Protein AF-A0A442MB61-F1 (afdb_monomer)

Radius of gyration: 11.53 Å; Cα contacts (8 Å, |Δi|>4): 137; chains: 1; bounding box: 24×25×33 Å

Foldseek 3Di:
DALKKKKFWAALPPDQLLVLCCVLLVDDSVRSRVSSVVRFIEIEHPSSVVSSCVSNPPDDTPMDIDHNPDDDPGHYSHPHPD

Secondary structure (DSSP, 8-state):
----EEEEEPP--THHHHHHHHHHH---HHHHHHHHHTT-EEEE-HHHHHHHHHHH-S----EEEE-TT---SSEE-TTS--

Structure (mmCIF, N/CA/C/O backbone):
data_AF-A0A442MB61-F1
#
_entry.id   AF-A0A442MB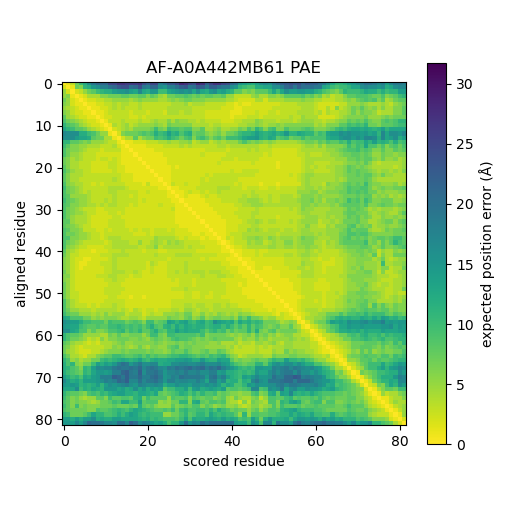61-F1
#
loop_
_atom_site.group_PDB
_atom_site.id
_atom_site.type_symbol
_atom_site.label_atom_id
_atom_site.label_alt_id
_atom_site.label_comp_id
_atom_site.label_asym_id
_atom_site.label_entity_id
_atom_site.label_seq_id
_atom_site.pdbx_PDB_ins_code
_atom_site.Cartn_x
_atom_site.Cartn_y
_atom_site.Cartn_z
_atom_site.occupancy
_atom_site.B_iso_or_equiv
_atom_site.auth_seq_id
_atom_site.auth_comp_id
_atom_site.auth_asym_id
_atom_site.auth_atom_id
_atom_site.pdbx_PDB_model_num
ATOM 1 N N . MET A 1 1 ? -6.320 5.736 21.068 1.00 52.28 1 MET A N 1
ATOM 2 C CA . MET A 1 1 ? -5.739 5.792 19.708 1.00 52.28 1 MET A CA 1
ATOM 3 C C . MET A 1 1 ? -6.655 5.023 18.780 1.00 52.28 1 MET A C 1
ATOM 5 O O . MET A 1 1 ? -6.955 3.879 19.105 1.00 52.28 1 MET A O 1
ATOM 9 N N . SER A 1 2 ? -7.155 5.658 17.716 1.00 58.84 2 SER A N 1
ATOM 10 C CA . SER A 1 2 ? -8.030 4.994 16.739 1.00 58.84 2 SER A CA 1
ATOM 11 C C . SER A 1 2 ? -7.325 3.745 16.193 1.00 58.84 2 SER A C 1
ATOM 13 O O . SER A 1 2 ? -6.135 3.778 15.869 1.00 58.84 2 SER A O 1
ATOM 15 N N . ARG A 1 3 ? -8.053 2.626 16.189 1.00 72.25 3 ARG A N 1
ATOM 16 C CA . ARG A 1 3 ? -7.613 1.336 15.643 1.00 72.25 3 ARG A CA 1
ATOM 17 C C . ARG A 1 3 ? -8.152 1.127 14.226 1.00 72.25 3 ARG A C 1
ATOM 19 O O . ARG A 1 3 ? -8.109 0.005 13.726 1.00 72.25 3 ARG A O 1
ATOM 26 N N . ASP A 1 4 ? -8.671 2.187 13.614 1.00 81.19 4 ASP A N 1
ATOM 27 C CA . ASP A 1 4 ? -9.297 2.118 12.305 1.00 81.19 4 ASP A CA 1
ATOM 28 C C . ASP A 1 4 ? -8.248 1.749 11.260 1.00 81.19 4 ASP A C 1
ATOM 30 O O . ASP A 1 4 ? -7.090 2.185 11.317 1.00 81.19 4 ASP A O 1
ATOM 34 N N . ARG A 1 5 ? -8.653 0.914 10.309 1.00 85.62 5 ARG A N 1
ATOM 35 C CA . ARG A 1 5 ? -7.796 0.455 9.220 1.00 85.62 5 ARG A CA 1
ATOM 36 C C . ARG A 1 5 ? -8.458 0.777 7.897 1.00 85.62 5 ARG A C 1
ATOM 38 O O . ARG A 1 5 ? -9.675 0.806 7.797 1.00 85.62 5 ARG A O 1
ATOM 45 N N . VAL A 1 6 ? -7.654 1.009 6.874 1.00 88.69 6 VAL A N 1
ATOM 46 C CA . VAL A 1 6 ? -8.128 1.235 5.513 1.00 88.69 6 VAL A CA 1
ATOM 47 C C . VAL A 1 6 ? -7.705 0.055 4.665 1.00 88.69 6 VAL A C 1
ATOM 49 O O . VAL A 1 6 ? -6.515 -0.259 4.588 1.00 88.69 6 VAL A O 1
ATOM 52 N N . ARG A 1 7 ? -8.686 -0.578 4.029 1.00 89.31 7 ARG A N 1
ATOM 53 C CA . ARG A 1 7 ? -8.500 -1.612 3.020 1.00 89.31 7 ARG A CA 1
ATOM 54 C C . ARG A 1 7 ? -8.693 -1.003 1.648 1.00 89.31 7 ARG A C 1
ATOM 56 O O . ARG A 1 7 ? -9.700 -0.356 1.398 1.00 89.31 7 ARG A O 1
ATOM 63 N N . PHE A 1 8 ? -7.759 -1.237 0.743 1.00 89.38 8 PHE A N 1
ATOM 64 C CA . PHE A 1 8 ? -7.915 -0.827 -0.648 1.00 89.38 8 PHE A CA 1
ATOM 65 C C . PHE A 1 8 ? -7.103 -1.741 -1.563 1.00 89.38 8 PHE A C 1
ATOM 67 O O . PHE A 1 8 ? -6.174 -2.422 -1.126 1.00 89.38 8 PHE A O 1
ATOM 74 N N . THR A 1 9 ? -7.451 -1.759 -2.844 1.00 88.69 9 THR A N 1
ATO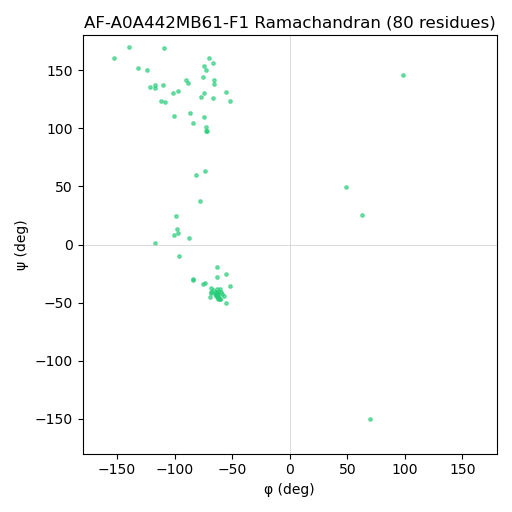M 75 C CA . THR A 1 9 ? -6.722 -2.533 -3.855 1.00 88.69 9 THR A CA 1
ATOM 76 C C . THR A 1 9 ? -5.731 -1.639 -4.584 1.00 88.69 9 THR A C 1
ATOM 78 O O . THR A 1 9 ? -6.088 -0.546 -5.031 1.00 88.69 9 THR A O 1
ATOM 81 N N . LEU A 1 10 ? -4.484 -2.101 -4.721 1.00 86.00 10 LEU A N 1
ATOM 82 C CA . LEU A 1 10 ? -3.482 -1.371 -5.488 1.00 86.00 10 LEU A CA 1
ATOM 83 C C . LEU A 1 10 ? -3.856 -1.339 -6.981 1.00 86.00 10 LEU A C 1
ATOM 85 O O . LEU A 1 10 ? -4.067 -2.390 -7.591 1.00 86.00 10 LEU A O 1
ATOM 89 N N . PRO A 1 11 ? -3.911 -0.148 -7.593 1.00 81.50 11 PRO A N 1
ATOM 90 C CA . PRO A 1 11 ? -4.147 -0.009 -9.021 1.00 81.50 11 PRO A CA 1
ATOM 91 C C . PRO A 1 11 ? -2.888 -0.383 -9.803 1.00 81.50 11 PRO A C 1
ATOM 93 O O . PRO A 1 11 ? -1.765 -0.079 -9.391 1.00 81.50 11 PRO A O 1
ATOM 96 N N . ASN A 1 12 ? -3.075 -1.001 -10.966 1.00 77.06 12 ASN A N 1
ATOM 97 C CA . ASN A 1 12 ? -1.980 -1.395 -11.849 1.00 77.06 12 ASN A CA 1
ATOM 98 C C . ASN A 1 12 ? -1.490 -0.213 -12.709 1.00 77.06 12 ASN A C 1
ATOM 100 O O . ASN A 1 12 ? -1.546 -0.268 -13.933 1.00 77.06 12 ASN A O 1
ATOM 104 N N . ASP A 1 13 ? -1.024 0.859 -12.066 1.00 73.62 13 ASP A N 1
ATOM 105 C CA . ASP A 1 13 ? -0.534 2.071 -12.753 1.00 73.62 13 ASP A CA 1
ATOM 106 C C . ASP A 1 13 ? 1.006 2.104 -12.862 1.00 73.62 13 ASP A C 1
ATOM 108 O O . ASP A 1 13 ? 1.632 3.163 -12.946 1.00 73.62 13 ASP A O 1
ATOM 112 N N . GLY A 1 14 ? 1.649 0.935 -12.825 1.00 75.75 14 GLY A N 1
ATOM 113 C CA . GLY A 1 14 ? 3.085 0.797 -13.064 1.00 75.75 14 GLY A CA 1
ATOM 114 C C . GLY A 1 14 ? 3.996 1.367 -11.964 1.00 75.75 14 GLY A C 1
ATOM 115 O O . GLY A 1 14 ? 3.679 1.362 -10.771 1.00 75.75 14 GLY A O 1
ATOM 116 N N . ALA A 1 15 ? 5.186 1.825 -12.370 1.00 81.69 15 ALA A N 1
ATOM 117 C CA . ALA A 1 15 ? 6.314 2.126 -11.479 1.00 81.69 15 ALA A CA 1
ATOM 118 C C . ALA A 1 15 ? 6.058 3.263 -10.469 1.00 81.69 15 ALA A C 1
ATOM 120 O O . ALA A 1 15 ? 6.632 3.262 -9.376 1.00 81.69 15 ALA A O 1
ATOM 121 N N . ASN A 1 16 ? 5.187 4.222 -10.800 1.00 84.75 16 ASN A N 1
ATOM 122 C CA . ASN A 1 16 ? 4.861 5.339 -9.907 1.00 84.75 16 ASN A CA 1
ATOM 123 C C . ASN A 1 16 ? 4.079 4.865 -8.677 1.00 84.75 16 ASN A C 1
ATOM 125 O O . ASN A 1 16 ? 4.401 5.251 -7.553 1.00 84.75 16 ASN A O 1
ATOM 129 N N . THR A 1 17 ? 3.120 3.957 -8.870 1.00 87.31 17 THR A N 1
ATOM 130 C CA . THR A 1 17 ? 2.353 3.357 -7.772 1.00 87.31 17 THR A CA 1
ATOM 131 C C . THR A 1 17 ? 3.231 2.483 -6.890 1.00 87.31 17 THR A C 1
ATOM 133 O O . THR A 1 17 ? 3.114 2.552 -5.668 1.00 87.31 17 THR A O 1
ATOM 136 N N . ALA A 1 18 ? 4.165 1.728 -7.477 1.00 88.00 18 ALA A N 1
ATOM 137 C CA . ALA A 1 18 ? 5.115 0.926 -6.707 1.00 88.00 18 ALA A CA 1
ATOM 138 C C . ALA A 1 18 ? 6.004 1.813 -5.816 1.00 88.00 18 ALA A C 1
ATOM 140 O O . ALA A 1 18 ? 6.149 1.546 -4.625 1.00 88.00 18 ALA A O 1
ATOM 141 N N . A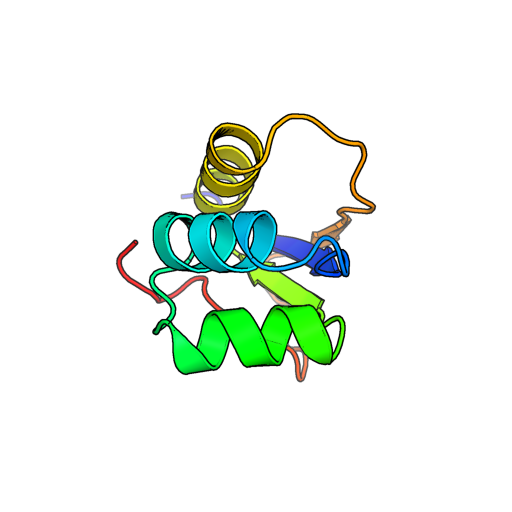RG A 1 19 ? 6.529 2.930 -6.341 1.00 89.12 19 ARG A N 1
ATOM 142 C CA . ARG A 1 19 ? 7.308 3.896 -5.541 1.00 89.12 19 ARG A CA 1
ATOM 143 C C . ARG A 1 19 ? 6.479 4.567 -4.446 1.00 89.12 19 ARG A C 1
ATOM 145 O O . ARG A 1 19 ? 6.970 4.734 -3.330 1.00 89.12 19 ARG A O 1
ATOM 152 N N . ALA A 1 20 ? 5.236 4.942 -4.744 1.00 90.50 20 ALA A N 1
ATOM 153 C CA . ALA A 1 20 ? 4.334 5.518 -3.752 1.00 90.50 20 ALA A CA 1
ATOM 154 C C . ALA A 1 20 ? 4.029 4.516 -2.627 1.00 90.50 20 ALA A C 1
ATOM 156 O O . ALA A 1 20 ? 4.113 4.873 -1.454 1.00 90.50 20 ALA A O 1
ATOM 157 N N . ALA A 1 21 ? 3.751 3.255 -2.971 1.00 89.31 21 ALA A N 1
ATOM 158 C CA . ALA A 1 21 ? 3.508 2.180 -2.013 1.00 89.31 21 ALA A CA 1
ATOM 159 C C . ALA A 1 21 ? 4.747 1.893 -1.151 1.00 89.31 21 ALA A C 1
ATOM 161 O O . ALA A 1 21 ? 4.633 1.758 0.065 1.00 89.31 21 ALA A O 1
ATOM 162 N N . GLN A 1 22 ? 5.938 1.884 -1.755 1.00 91.56 22 GLN A N 1
ATOM 163 C CA . GLN A 1 22 ? 7.207 1.734 -1.042 1.00 91.56 22 GLN A CA 1
ATOM 164 C C . GLN A 1 22 ? 7.361 2.800 0.056 1.00 91.56 22 GLN A C 1
ATOM 166 O O . GLN A 1 22 ? 7.619 2.472 1.211 1.00 91.56 22 GLN A O 1
ATOM 171 N N . ARG A 1 23 ? 7.150 4.077 -0.292 1.00 88.94 23 ARG A N 1
ATOM 172 C CA . ARG A 1 23 ? 7.311 5.210 0.636 1.00 88.94 23 ARG A CA 1
ATOM 173 C C . ARG A 1 23 ? 6.190 5.326 1.666 1.00 88.94 23 ARG A C 1
ATOM 175 O O . ARG A 1 23 ? 6.428 5.784 2.775 1.00 88.94 23 ARG A O 1
ATOM 182 N N . ALA A 1 24 ? 4.963 4.966 1.306 1.00 89.75 24 ALA A N 1
ATOM 183 C CA . ALA A 1 24 ? 3.811 5.120 2.190 1.00 89.75 24 ALA A CA 1
ATOM 184 C C . ALA A 1 24 ? 3.635 3.961 3.178 1.00 89.75 24 ALA A C 1
ATOM 186 O O . ALA A 1 24 ? 3.108 4.165 4.272 1.00 89.75 24 ALA A O 1
ATOM 187 N N . PHE A 1 25 ? 4.064 2.758 2.792 1.00 90.12 25 PHE A N 1
ATOM 188 C CA . PHE A 1 25 ? 3.820 1.522 3.538 1.00 90.12 25 PHE A CA 1
ATOM 189 C C . PHE A 1 25 ? 5.096 0.848 4.051 1.00 90.12 25 PHE A C 1
ATOM 191 O O . PHE A 1 25 ? 5.012 -0.221 4.653 1.00 90.12 25 PHE A O 1
ATOM 198 N N . GLY A 1 26 ? 6.273 1.434 3.806 1.00 88.19 26 GLY A N 1
ATOM 199 C CA . GLY A 1 26 ? 7.556 0.868 4.233 1.00 88.19 26 GLY A CA 1
ATOM 200 C C . GLY A 1 26 ? 7.864 -0.490 3.592 1.00 88.19 26 GLY A C 1
ATOM 201 O O . GLY A 1 26 ? 8.571 -1.303 4.179 1.00 88.19 26 GLY A O 1
ATOM 202 N N . LEU A 1 27 ? 7.291 -0.769 2.417 1.00 87.75 27 LEU A N 1
ATOM 203 C CA . LEU A 1 27 ? 7.550 -2.001 1.669 1.00 87.75 27 LEU A CA 1
ATOM 204 C C . LEU A 1 27 ? 8.932 -1.949 1.018 1.00 87.75 27 LEU A C 1
ATOM 206 O O . LEU A 1 27 ? 9.432 -0.875 0.678 1.00 87.75 27 LEU A O 1
ATOM 210 N N . THR A 1 28 ? 9.541 -3.108 0.773 1.00 89.38 28 THR A N 1
ATOM 211 C CA . THR A 1 28 ? 10.723 -3.162 -0.096 1.00 89.38 28 THR A CA 1
ATOM 212 C C . THR A 1 28 ? 10.328 -2.901 -1.551 1.00 89.38 28 THR A C 1
ATOM 214 O O . THR A 1 28 ? 9.168 -3.050 -1.940 1.00 89.38 28 THR A O 1
ATOM 217 N N . CYS A 1 29 ? 11.301 -2.530 -2.388 1.00 87.00 29 CYS A N 1
ATOM 218 C CA . CYS A 1 29 ? 11.047 -2.273 -3.807 1.00 87.00 29 CYS A CA 1
ATOM 219 C C . CYS A 1 29 ? 10.412 -3.500 -4.496 1.00 87.00 29 CYS A C 1
ATOM 221 O O . CYS A 1 29 ? 9.405 -3.367 -5.185 1.00 87.00 29 CYS A O 1
ATOM 223 N N . SER A 1 30 ? 10.927 -4.709 -4.232 1.00 87.88 30 SER A N 1
ATOM 224 C CA . SER A 1 30 ? 10.379 -5.958 -4.780 1.00 87.88 30 SER A CA 1
ATOM 225 C C . SER A 1 30 ? 8.956 -6.247 -4.295 1.00 87.88 30 SER A C 1
ATOM 227 O O . SER A 1 30 ? 8.106 -6.611 -5.104 1.00 87.88 30 SER A O 1
ATOM 229 N N . GLN A 1 31 ? 8.667 -6.031 -3.007 1.00 88.94 31 GLN A N 1
ATOM 230 C CA . GLN A 1 31 ? 7.322 -6.206 -2.449 1.00 88.94 31 GLN A CA 1
ATOM 231 C C . GLN A 1 31 ? 6.324 -5.225 -3.058 1.00 88.94 31 GLN A C 1
ATOM 233 O O . GLN A 1 31 ? 5.230 -5.627 -3.439 1.00 88.94 31 GLN A O 1
ATOM 238 N N . ALA A 1 32 ? 6.701 -3.952 -3.189 1.00 87.94 32 ALA A N 1
ATOM 239 C CA . ALA A 1 32 ? 5.833 -2.938 -3.771 1.00 87.94 32 ALA A CA 1
ATOM 240 C C . ALA A 1 32 ? 5.547 -3.218 -5.255 1.00 87.94 32 ALA A C 1
ATOM 242 O O . ALA A 1 32 ? 4.397 -3.131 -5.682 1.00 87.94 32 ALA A O 1
ATOM 243 N N . TYR A 1 33 ? 6.562 -3.615 -6.032 1.00 88.50 33 TYR A N 1
ATOM 244 C CA . TYR A 1 33 ? 6.375 -4.017 -7.429 1.00 88.50 33 TYR A CA 1
ATOM 245 C C . TYR A 1 33 ? 5.466 -5.239 -7.562 1.00 88.50 33 TYR A C 1
A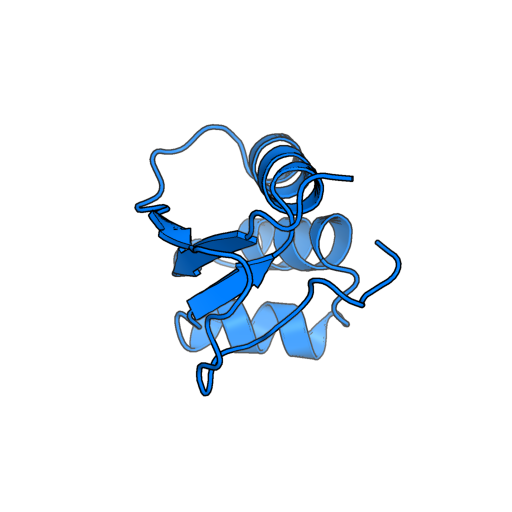TOM 247 O O . TYR A 1 33 ? 4.538 -5.222 -8.369 1.00 88.50 33 TYR A O 1
ATOM 255 N N . HIS A 1 34 ? 5.697 -6.274 -6.752 1.00 88.19 34 HIS A N 1
ATOM 256 C CA . HIS A 1 34 ? 4.860 -7.468 -6.750 1.00 88.19 34 HIS A CA 1
ATOM 257 C C . HIS A 1 34 ? 3.409 -7.133 -6.378 1.00 88.19 34 HIS A C 1
ATOM 259 O O . HIS A 1 34 ? 2.487 -7.524 -7.090 1.00 88.19 34 HIS A O 1
ATOM 265 N N . ALA A 1 35 ? 3.206 -6.349 -5.315 1.00 86.75 35 ALA A N 1
ATOM 266 C CA . ALA A 1 35 ? 1.886 -5.950 -4.836 1.00 86.75 35 ALA A CA 1
ATOM 267 C C . ALA A 1 35 ? 1.096 -5.150 -5.887 1.00 86.75 35 ALA A C 1
ATOM 269 O O . ALA A 1 35 ? -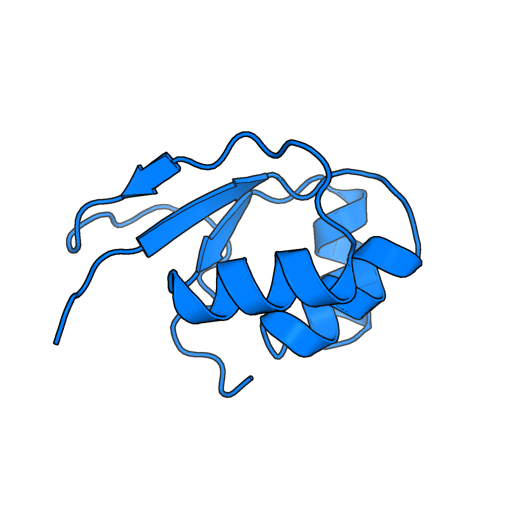0.105 -5.357 -6.040 1.00 86.75 35 ALA A O 1
ATOM 270 N N . VAL A 1 36 ? 1.759 -4.280 -6.656 1.00 87.31 36 VAL A N 1
ATOM 271 C CA . VAL A 1 36 ? 1.127 -3.567 -7.781 1.00 87.31 36 VAL A CA 1
ATOM 272 C C . VAL A 1 36 ? 0.798 -4.520 -8.930 1.00 87.31 36 VAL A C 1
ATOM 274 O O . VAL A 1 36 ? -0.318 -4.487 -9.446 1.00 87.31 36 VAL A O 1
ATOM 277 N N . HIS A 1 37 ? 1.732 -5.400 -9.302 1.00 86.25 37 HIS A N 1
ATOM 278 C CA . HIS A 1 37 ? 1.562 -6.327 -10.423 1.00 86.25 37 HIS A CA 1
ATOM 279 C C . HIS A 1 37 ? 0.399 -7.306 -10.204 1.00 86.25 37 HIS A C 1
ATOM 281 O O . HIS A 1 37 ? -0.387 -7.559 -11.115 1.00 86.25 37 HIS A O 1
ATOM 287 N N . VAL A 1 38 ? 0.251 -7.827 -8.984 1.00 87.50 38 VAL A N 1
ATOM 288 C CA . VAL A 1 38 ? -0.837 -8.752 -8.626 1.00 87.50 38 VAL A CA 1
ATOM 289 C C . VAL A 1 38 ? -2.120 -8.045 -8.174 1.00 87.50 38 VAL A C 1
ATOM 291 O O . VAL A 1 38 ? -3.055 -8.717 -7.751 1.00 87.50 38 VAL A O 1
ATOM 294 N N . LYS A 1 39 ? -2.182 -6.703 -8.248 1.00 85.75 39 LYS A N 1
ATOM 295 C CA . LYS A 1 39 ? -3.300 -5.887 -7.732 1.00 85.75 39 LYS A CA 1
ATOM 296 C C . LYS A 1 39 ? -3.668 -6.283 -6.298 1.00 85.75 39 LYS A C 1
ATOM 298 O O . LYS A 1 39 ? -4.822 -6.559 -5.982 1.00 85.75 39 LYS A O 1
ATOM 303 N N . GLN A 1 40 ? -2.659 -6.370 -5.437 1.00 85.81 40 GLN A N 1
ATOM 304 C CA . GLN A 1 40 ? -2.821 -6.853 -4.075 1.00 85.81 40 GLN A CA 1
ATOM 305 C C . GLN A 1 40 ? -3.698 -5.897 -3.263 1.00 85.81 40 GLN A C 1
ATOM 307 O O . GLN A 1 40 ? -3.561 -4.671 -3.336 1.00 85.81 40 GLN A O 1
ATOM 312 N N . THR A 1 41 ? -4.590 -6.469 -2.460 1.00 88.81 41 THR A N 1
ATOM 313 C CA . THR A 1 41 ? -5.333 -5.724 -1.446 1.00 88.81 41 THR A CA 1
ATOM 314 C C . THR A 1 41 ? -4.430 -5.456 -0.244 1.00 88.81 41 THR A C 1
ATOM 316 O O . THR A 1 41 ? -3.828 -6.379 0.311 1.00 88.81 41 THR A O 1
ATOM 319 N N . ILE A 1 42 ? -4.340 -4.187 0.147 1.00 87.94 42 ILE A N 1
ATOM 320 C CA . ILE A 1 42 ? -3.537 -3.705 1.270 1.00 87.94 42 ILE A CA 1
ATOM 321 C C . ILE A 1 42 ? -4.460 -3.258 2.396 1.00 87.94 42 ILE A C 1
ATOM 323 O O . ILE A 1 42 ? -5.435 -2.545 2.156 1.00 87.94 42 ILE A O 1
ATOM 327 N N . ILE A 1 43 ? -4.099 -3.626 3.626 1.00 89.81 43 ILE A N 1
ATOM 328 C CA . ILE A 1 43 ? -4.660 -3.063 4.853 1.00 89.81 43 ILE A CA 1
ATOM 329 C C . ILE A 1 43 ? -3.599 -2.179 5.504 1.00 89.81 43 ILE A C 1
ATOM 331 O O . ILE A 1 43 ? -2.502 -2.631 5.826 1.00 89.81 43 ILE A O 1
ATOM 335 N N . CYS A 1 44 ? -3.921 -0.907 5.716 1.00 87.62 44 CYS A N 1
ATOM 336 C CA . CYS A 1 44 ? -2.997 0.081 6.272 1.00 87.62 44 CYS A CA 1
ATOM 337 C C . CYS A 1 44 ? -3.693 1.015 7.268 1.00 87.62 44 CYS A C 1
ATOM 339 O O . CYS A 1 44 ? -4.915 1.006 7.411 1.00 87.62 44 CYS A O 1
ATOM 341 N N . ARG A 1 45 ? -2.920 1.831 7.990 1.00 89.38 45 ARG A N 1
ATOM 342 C CA . ARG A 1 45 ? -3.488 2.894 8.834 1.00 89.38 45 ARG A CA 1
ATOM 343 C C . ARG A 1 45 ? -4.018 4.032 7.949 1.00 89.38 45 ARG A C 1
ATOM 345 O O . ARG A 1 45 ? -3.392 4.316 6.926 1.00 89.38 45 ARG A O 1
ATOM 352 N N . PRO A 1 46 ? -5.058 4.777 8.367 1.00 88.62 46 PRO A N 1
ATOM 353 C CA . PRO A 1 46 ? -5.538 5.951 7.634 1.00 88.62 46 PRO A CA 1
ATOM 354 C C . PRO A 1 46 ? -4.429 6.961 7.298 1.00 88.62 46 PRO A C 1
ATOM 356 O O . PRO A 1 46 ? -4.407 7.525 6.209 1.00 88.62 46 PRO A O 1
ATOM 359 N N . SER A 1 47 ? -3.447 7.137 8.190 1.00 88.88 47 SER A N 1
ATOM 360 C CA . SER A 1 47 ? -2.292 8.014 7.955 1.00 88.88 47 SER A CA 1
ATOM 361 C C . SER A 1 47 ? -1.341 7.502 6.866 1.00 88.88 47 SER A C 1
ATOM 363 O O . SER A 1 47 ? -0.824 8.299 6.085 1.00 88.88 47 SER A O 1
ATOM 365 N N . GLN A 1 48 ? -1.123 6.186 6.783 1.00 89.44 48 GLN A N 1
ATOM 366 C CA . GLN A 1 48 ? -0.337 5.563 5.713 1.00 89.44 48 GLN A CA 1
ATOM 367 C C . GLN A 1 48 ? -1.079 5.666 4.376 1.00 89.44 48 GLN A C 1
ATOM 369 O O . GLN A 1 48 ? -0.473 6.008 3.363 1.00 89.44 48 GLN A O 1
ATOM 374 N N . PHE A 1 49 ? -2.399 5.450 4.381 1.00 89.44 49 PHE A N 1
ATOM 375 C CA . PHE A 1 49 ? -3.241 5.627 3.198 1.00 89.44 49 PHE A CA 1
ATOM 376 C C . PHE A 1 49 ? -3.202 7.068 2.674 1.00 89.44 49 PHE A C 1
ATOM 378 O O . PHE A 1 49 ? -2.970 7.292 1.488 1.00 89.44 49 PHE A O 1
ATOM 385 N N . ALA A 1 50 ? -3.339 8.061 3.557 1.00 89.19 50 ALA A N 1
ATOM 386 C CA . ALA A 1 50 ? -3.221 9.468 3.183 1.00 89.19 50 ALA A CA 1
ATOM 387 C C . ALA A 1 50 ? -1.846 9.778 2.567 1.00 89.19 50 ALA A C 1
ATOM 389 O O . ALA A 1 50 ? -1.757 10.441 1.535 1.00 89.19 50 ALA A O 1
ATOM 390 N N . ARG A 1 51 ? -0.765 9.239 3.147 1.00 90.06 51 ARG A N 1
ATOM 391 C CA . ARG A 1 51 ? 0.595 9.400 2.614 1.00 90.06 51 ARG A CA 1
ATOM 392 C C . ARG A 1 51 ? 0.750 8.771 1.225 1.00 90.06 51 ARG A C 1
ATOM 394 O O . ARG A 1 51 ? 1.399 9.351 0.358 1.00 90.06 51 ARG A O 1
ATOM 401 N N . PHE A 1 52 ? 0.121 7.620 0.996 1.00 90.50 52 PHE A N 1
ATOM 402 C CA . PHE A 1 52 ? 0.081 6.976 -0.314 1.00 90.50 52 PHE A CA 1
ATOM 403 C C . PHE A 1 52 ? -0.623 7.841 -1.362 1.00 90.50 52 PHE A C 1
ATOM 405 O O . PHE A 1 52 ? -0.076 8.028 -2.449 1.00 90.50 52 PHE A O 1
ATOM 412 N N . LEU A 1 53 ? -1.780 8.420 -1.026 1.00 88.56 53 LEU A N 1
ATOM 413 C CA . LEU A 1 53 ? -2.496 9.345 -1.911 1.00 88.56 53 LEU A CA 1
ATOM 414 C C . LEU A 1 53 ? -1.649 10.575 -2.261 1.00 88.56 53 LEU A C 1
ATOM 416 O O . LEU A 1 53 ? -1.613 10.975 -3.422 1.00 88.56 53 LEU A O 1
ATOM 420 N N . ILE A 1 54 ? -0.912 11.126 -1.290 1.00 88.69 54 ILE A N 1
ATOM 421 C CA . ILE A 1 54 ? -0.007 12.263 -1.516 1.00 88.69 54 ILE A CA 1
ATOM 422 C C . ILE A 1 54 ? 1.115 11.892 -2.497 1.00 88.69 54 ILE A C 1
ATOM 424 O O . ILE A 1 54 ? 1.411 12.666 -3.403 1.00 88.69 54 ILE A O 1
ATOM 428 N N . TYR A 1 55 ? 1.735 10.715 -2.353 1.00 87.00 55 TYR A N 1
ATOM 429 C CA . TYR A 1 55 ? 2.830 10.304 -3.241 1.00 87.00 55 TYR A CA 1
ATOM 430 C C . TYR A 1 55 ? 2.374 9.869 -4.636 1.00 87.00 55 TYR A C 1
ATOM 432 O O . TYR A 1 55 ? 3.116 10.069 -5.596 1.00 87.00 55 TYR A O 1
ATOM 440 N N . ARG A 1 56 ? 1.200 9.242 -4.758 1.00 84.44 56 ARG A N 1
ATOM 441 C CA . ARG A 1 56 ? 0.673 8.757 -6.044 1.00 84.44 56 ARG A CA 1
ATOM 442 C C . ARG A 1 56 ? -0.056 9.849 -6.834 1.00 84.44 56 ARG A C 1
ATOM 444 O O . ARG A 1 56 ? -0.059 9.794 -8.060 1.00 84.44 56 ARG A O 1
ATOM 451 N N . GLY A 1 57 ? -0.674 10.809 -6.149 1.00 80.56 57 GLY A N 1
ATOM 452 C CA . GLY A 1 57 ? -1.677 11.712 -6.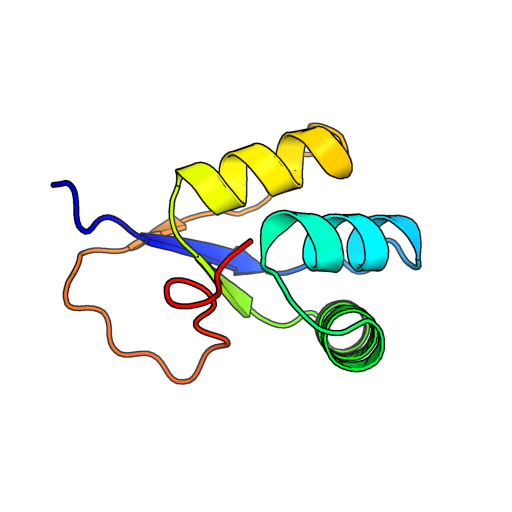710 1.00 80.56 57 GLY A CA 1
ATOM 453 C C . GLY A 1 57 ? -3.100 11.243 -6.383 1.00 80.56 57 GLY A C 1
ATOM 454 O O . GLY A 1 57 ? -3.371 10.041 -6.289 1.00 80.56 57 GLY A O 1
ATOM 455 N N . PHE A 1 58 ? -4.012 12.201 -6.188 1.00 69.88 58 PHE A N 1
ATOM 456 C CA . PHE A 1 58 ? -5.396 11.993 -5.735 1.00 69.88 58 PHE A CA 1
ATOM 457 C C . PHE A 1 58 ? -6.308 11.401 -6.824 1.00 69.88 58 PHE A C 1
ATOM 459 O O . PHE A 1 58 ? -7.285 12.015 -7.244 1.00 69.88 58 PHE A O 1
A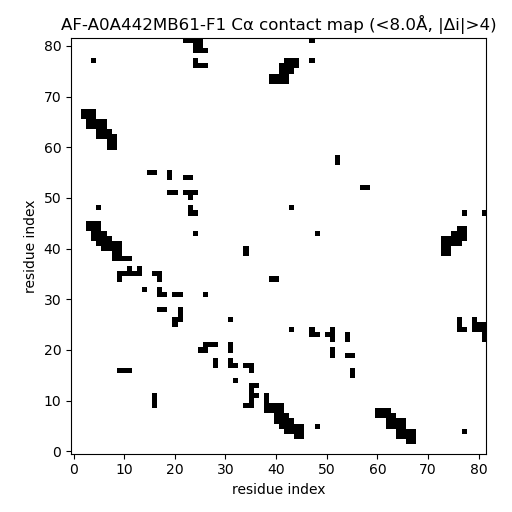TOM 466 N N . ASN A 1 59 ? -6.010 10.185 -7.272 1.00 72.00 59 ASN A N 1
ATOM 467 C CA . ASN A 1 59 ? -6.908 9.424 -8.136 1.00 72.00 59 ASN A CA 1
ATOM 468 C C . ASN A 1 59 ? -7.871 8.599 -7.280 1.00 72.00 59 ASN A C 1
ATOM 470 O O . ASN A 1 59 ? -7.450 8.002 -6.286 1.00 72.00 59 ASN A O 1
ATOM 474 N N . GLN A 1 60 ? -9.145 8.546 -7.682 1.00 70.56 60 GLN A N 1
ATOM 475 C CA . GLN A 1 60 ? -10.181 7.780 -6.985 1.00 70.56 60 GLN A CA 1
ATOM 476 C C . GLN A 1 60 ? -9.722 6.329 -6.771 1.00 70.56 60 GLN A C 1
ATOM 478 O O . GLN A 1 60 ? -9.342 5.629 -7.711 1.00 70.56 60 GLN A O 1
ATOM 483 N N . LEU A 1 61 ? -9.725 5.899 -5.510 1.00 80.75 61 LEU A N 1
ATOM 484 C CA . LEU A 1 61 ? -9.457 4.529 -5.093 1.00 80.75 61 LEU A CA 1
ATOM 485 C C . LEU A 1 61 ? -10.671 4.023 -4.332 1.00 80.75 61 LEU A C 1
ATOM 487 O O . LEU A 1 61 ? -11.175 4.712 -3.447 1.00 80.75 61 LEU A O 1
ATOM 491 N N . ASN A 1 62 ? -11.084 2.797 -4.637 1.00 81.31 62 ASN A N 1
ATOM 492 C CA . ASN A 1 62 ? -12.064 2.091 -3.825 1.00 81.31 62 ASN A CA 1
ATOM 493 C C . ASN A 1 62 ? -11.377 1.673 -2.521 1.00 81.31 62 ASN A C 1
ATOM 495 O O . ASN A 1 62 ? -10.629 0.692 -2.490 1.00 81.31 62 ASN A O 1
ATOM 499 N N . ALA A 1 63 ? -11.580 2.481 -1.484 1.00 85.31 63 ALA A N 1
ATOM 500 C CA . ALA A 1 63 ? -11.051 2.273 -0.149 1.00 85.31 63 ALA A CA 1
ATOM 501 C C . ALA A 1 63 ? -12.203 2.096 0.842 1.00 85.31 63 ALA A C 1
ATOM 503 O O . ALA A 1 63 ? -13.173 2.851 0.827 1.00 85.31 63 ALA A O 1
ATOM 504 N N . GLU A 1 64 ? -12.075 1.099 1.703 1.00 88.12 64 GLU A N 1
ATOM 505 C CA . GLU A 1 64 ? -13.050 0.733 2.720 1.00 88.12 64 GLU A CA 1
ATOM 506 C C . GLU A 1 64 ? -12.431 0.913 4.108 1.00 88.12 64 GLU A C 1
ATOM 508 O O . GLU A 1 64 ? -11.268 0.561 4.336 1.00 88.12 64 GLU A O 1
ATOM 513 N N . LEU A 1 65 ? -13.201 1.479 5.039 1.00 84.75 65 LEU A N 1
ATOM 514 C CA . LEU A 1 65 ? -12.793 1.615 6.432 1.00 84.75 65 LEU A CA 1
ATOM 515 C C . LEU A 1 65 ? -13.161 0.332 7.181 1.00 84.75 65 LEU A C 1
ATOM 517 O O . LEU A 1 65 ? -14.336 0.023 7.360 1.00 84.75 65 LEU A O 1
ATOM 521 N N . LEU A 1 66 ? -12.149 -0.410 7.615 1.00 82.06 66 LEU A N 1
ATOM 522 C CA . LEU A 1 66 ? -12.318 -1.643 8.366 1.00 82.06 66 LEU A CA 1
ATOM 523 C C . LEU A 1 66 ? -12.351 -1.381 9.879 1.00 82.06 66 LEU A C 1
ATOM 525 O O . LEU A 1 66 ? -11.546 -0.585 10.386 1.00 82.06 66 LEU A O 1
ATOM 529 N N . PRO A 1 67 ? -13.204 -2.113 10.620 1.00 74.25 67 PRO A N 1
ATOM 530 C CA . PRO A 1 67 ? -13.179 -2.114 12.074 1.00 74.25 67 PRO A CA 1
ATOM 531 C C . PRO A 1 67 ? -11.892 -2.762 12.608 1.00 74.25 67 PRO A C 1
ATOM 533 O O . PRO A 1 67 ? -11.258 -3.597 11.962 1.00 74.25 67 PRO A O 1
ATOM 536 N N . ALA A 1 68 ? -11.524 -2.392 13.834 1.00 64.06 68 ALA A N 1
ATOM 537 C CA . ALA A 1 68 ? -10.267 -2.764 14.488 1.00 64.06 68 ALA A CA 1
ATOM 538 C C . ALA A 1 68 ? -9.983 -4.277 14.588 1.00 64.06 68 ALA A C 1
ATOM 540 O 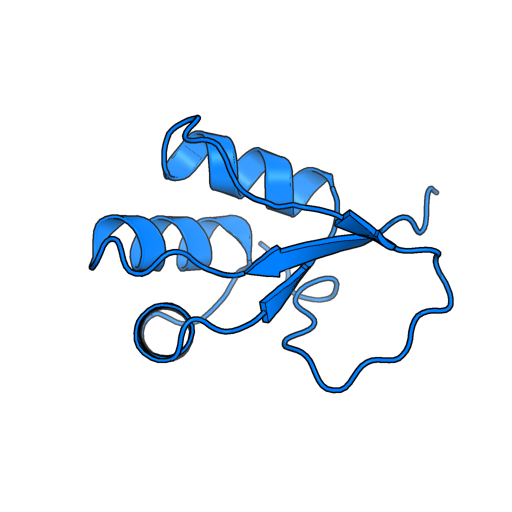O . ALA A 1 68 ? -8.821 -4.666 14.705 1.00 64.06 68 ALA A O 1
ATOM 541 N N . GLU A 1 69 ? -11.027 -5.108 14.572 1.00 61.12 69 GLU A N 1
ATOM 542 C CA . GLU A 1 69 ? -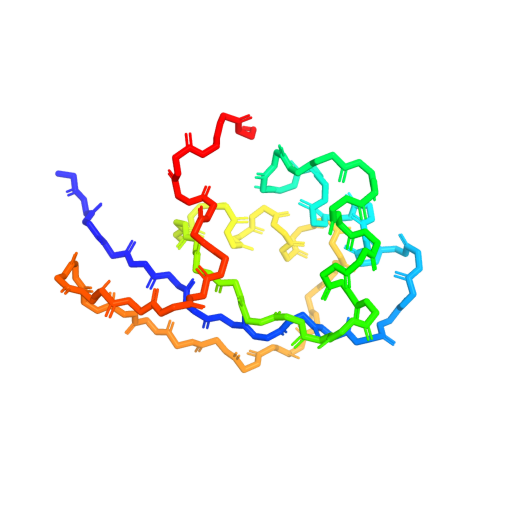10.965 -6.561 14.798 1.00 61.12 69 GLU A CA 1
ATOM 543 C C . GLU A 1 69 ? -10.931 -7.383 13.501 1.00 61.12 69 GLU A C 1
ATOM 545 O O . GLU A 1 69 ? -11.060 -8.605 13.526 1.00 61.12 69 GLU A O 1
ATOM 550 N N . HIS A 1 70 ? -10.756 -6.732 12.348 1.00 63.31 70 HIS A N 1
ATOM 551 C CA . HIS A 1 70 ? -10.740 -7.434 11.071 1.00 63.31 70 HIS A CA 1
ATOM 552 C C . HIS A 1 70 ? -9.423 -8.207 10.879 1.00 63.31 70 HIS A C 1
ATOM 554 O O . HIS A 1 70 ? -8.356 -7.616 10.681 1.00 63.31 70 HIS A O 1
ATOM 560 N N . HIS A 1 71 ? -9.507 -9.536 10.933 1.00 57.78 71 HIS A N 1
ATOM 561 C CA . HIS A 1 71 ? -8.434 -10.456 10.569 1.00 57.78 71 HIS A CA 1
ATOM 562 C C . HIS A 1 71 ? -8.699 -10.989 9.162 1.00 57.78 71 HIS A C 1
ATOM 564 O O . HIS A 1 71 ? -9.639 -11.749 8.958 1.00 57.78 71 HIS A O 1
ATOM 570 N N . ASP A 1 72 ? -7.879 -10.575 8.199 1.00 60.28 72 ASP A N 1
ATOM 571 C CA . ASP A 1 72 ? -8.027 -10.959 6.794 1.00 60.28 72 ASP A CA 1
ATOM 572 C C . ASP A 1 72 ? -6.679 -11.435 6.227 1.00 60.28 72 ASP A C 1
ATOM 574 O O . ASP A 1 72 ? -5.621 -10.984 6.674 1.00 60.28 72 ASP A O 1
ATOM 578 N N . HIS A 1 73 ? -6.696 -12.322 5.228 1.00 60.03 73 HIS A N 1
ATOM 579 C CA . HIS A 1 73 ? -5.497 -12.897 4.588 1.00 60.03 73 HIS A CA 1
ATOM 580 C C . HIS A 1 73 ? -4.829 -11.930 3.586 1.00 60.03 73 HIS A C 1
ATOM 582 O O . HIS A 1 73 ? -4.350 -12.324 2.523 1.00 60.03 73 HIS A O 1
ATOM 588 N N . THR A 1 74 ? -4.815 -10.637 3.903 1.00 72.38 74 THR A N 1
ATOM 589 C CA . THR A 1 74 ? -4.334 -9.559 3.027 1.00 72.38 74 THR A CA 1
ATOM 590 C C . THR A 1 74 ? -3.011 -8.977 3.530 1.00 72.38 74 THR A C 1
ATOM 592 O O . THR A 1 74 ? -2.553 -9.286 4.632 1.00 72.38 74 THR A O 1
ATOM 595 N N . LEU A 1 75 ? -2.347 -8.153 2.708 1.00 77.19 75 LEU A N 1
ATOM 596 C CA . LEU A 1 75 ? -1.070 -7.545 3.085 1.00 77.19 75 LEU A CA 1
ATOM 597 C C . LEU A 1 75 ? -1.304 -6.462 4.152 1.00 77.19 75 LEU A C 1
ATOM 599 O O . LEU A 1 75 ? -1.667 -5.328 3.832 1.00 77.19 75 LEU A O 1
ATOM 603 N N . ASP A 1 76 ? -1.098 -6.818 5.419 1.00 78.00 76 ASP A N 1
ATOM 604 C CA . ASP A 1 76 ? -1.200 -5.894 6.549 1.00 78.00 76 ASP A CA 1
ATOM 605 C C . ASP A 1 76 ? 0.113 -5.124 6.747 1.00 78.00 76 ASP A C 1
ATOM 607 O O . ASP A 1 76 ? 1.099 -5.646 7.268 1.00 78.00 76 ASP A O 1
ATOM 611 N N . VAL A 1 77 ? 0.114 -3.851 6.350 1.00 80.00 77 VAL A N 1
ATOM 612 C CA . VAL A 1 77 ? 1.264 -2.941 6.490 1.00 80.00 77 VAL A CA 1
ATOM 613 C C . VAL A 1 77 ? 1.117 -1.994 7.680 1.00 80.00 77 VAL A C 1
ATOM 615 O O . VAL A 1 77 ? 1.936 -1.094 7.877 1.00 80.00 77 VAL A O 1
ATOM 618 N N . THR A 1 78 ? 0.105 -2.197 8.530 1.00 75.44 78 THR A N 1
ATOM 619 C CA . THR A 1 78 ? -0.148 -1.337 9.698 1.00 75.44 78 THR A CA 1
ATOM 620 C C . THR A 1 78 ? 0.986 -1.356 10.725 1.00 75.44 78 THR A C 1
ATOM 622 O O . THR A 1 78 ? 1.063 -0.452 11.564 1.00 75.44 78 THR A O 1
ATOM 625 N N . ARG A 1 79 ? 1.855 -2.374 10.693 1.00 77.94 79 ARG A N 1
ATOM 626 C CA . ARG A 1 79 ? 3.011 -2.533 11.593 1.00 77.94 79 ARG A CA 1
ATOM 627 C C . ARG A 1 79 ? 4.324 -2.019 11.005 1.00 77.94 79 ARG A C 1
ATOM 629 O O . ARG A 1 79 ? 5.296 -1.913 11.745 1.00 77.94 79 ARG A O 1
ATOM 636 N N . ASN A 1 80 ? 4.353 -1.684 9.717 1.00 79.94 80 ASN A N 1
ATOM 637 C CA . ASN A 1 80 ? 5.578 -1.232 9.074 1.00 79.94 80 ASN A CA 1
ATOM 638 C C . ASN A 1 80 ? 5.914 0.204 9.510 1.00 79.94 80 ASN A C 1
ATOM 640 O O . ASN A 1 80 ? 5.038 1.076 9.444 1.00 79.94 80 ASN A O 1
ATOM 644 N N . PRO A 1 81 ? 7.164 0.475 9.933 1.00 65.69 81 PRO A N 1
ATOM 645 C CA . PRO A 1 81 ? 7.640 1.835 10.122 1.00 65.69 81 PRO A CA 1
ATOM 646 C C . PRO A 1 81 ? 7.852 2.453 8.734 1.00 65.69 81 PRO A C 1
ATOM 648 O O . PRO A 1 81 ? 8.811 2.126 8.040 1.00 65.69 81 PRO A O 1
ATOM 651 N N . ALA A 1 82 ? 6.902 3.280 8.304 1.00 58.19 82 ALA A N 1
ATOM 652 C CA . ALA A 1 82 ? 6.955 4.026 7.048 1.00 58.19 82 ALA A CA 1
ATOM 653 C C . ALA A 1 82 ? 7.326 5.487 7.292 1.00 58.19 82 ALA A C 1
ATOM 655 O O . ALA A 1 82 ? 6.812 6.066 8.283 1.00 58.19 82 ALA A O 1
#

Mean predicted aligned error: 6.24 Å

Nearest PDB structures (foldseek):
  3ad8-assembly1_C  TM=4.541E-01  e=6.969E+00  Corynebacterium sp. U-96

pLDDT: mean 81.75, std 9.74, range [52.28, 91.56]

Sequence (82 aa):
MSRDRVRFTLPNDGANTARAAQRAFGLTCSQAYHAVHVKQTIICRPSQFARFLIYRGFNQLNAELLPAEHHDHTLDVTRNPA

Solvent-accessible surface area (backbone atoms only — not comparable to full-atom values): 4527 Å² total; per-residue (Å²): 129,89,60,56,30,33,36,32,57,38,62,78,67,56,71,57,43,21,54,16,42,19,63,24,37,44,40,51,70,69,55,19,44,50,34,25,74,69,43,36,49,36,34,28,33,58,69,35,52,52,44,26,37,68,61,57,48,90,64,95,69,77,66,43,82,40,65,69,83,74,84,70,102,53,52,70,36,65,81,45,85,85